Protein AF-A0A4U4E234-F1 (afdb_monomer_lite)

pLDDT: mean 89.22, std 7.6, range [55.88, 98.06]

Structure (mmCIF, N/CA/C/O backbone):
data_AF-A0A4U4E234-F1
#
_entry.id   AF-A0A4U4E234-F1
#
loop_
_atom_site.group_PDB
_atom_site.id
_atom_site.type_symbol
_atom_site.label_atom_id
_atom_site.label_alt_id
_atom_site.label_comp_id
_atom_site.label_asym_id
_atom_site.label_entity_id
_atom_site.label_seq_id
_atom_site.pdbx_PDB_ins_code
_atom_site.Cartn_x
_atom_site.Cartn_y
_atom_site.Cartn_z
_atom_site.occupancy
_atom_site.B_iso_or_equiv
_atom_site.auth_seq_id
_atom_site.auth_comp_id
_atom_site.auth_asym_id
_atom_site.auth_atom_id
_atom_site.pdbx_PDB_model_num
ATOM 1 N N . ASP A 1 1 ? -4.408 16.902 -7.331 1.00 58.75 1 ASP A N 1
ATOM 2 C CA . ASP A 1 1 ? -4.926 16.028 -8.402 1.00 58.75 1 ASP A CA 1
ATOM 3 C C . ASP A 1 1 ? -3.995 15.898 -9.622 1.00 58.75 1 ASP A C 1
ATOM 5 O O . ASP A 1 1 ? -4.153 14.989 -10.420 1.00 58.75 1 ASP A O 1
ATOM 9 N N . GLY A 1 2 ? -2.958 16.737 -9.768 1.00 59.66 2 GLY A N 1
ATOM 10 C CA . GLY A 1 2 ? -2.065 16.669 -10.938 1.00 59.66 2 GLY A CA 1
ATOM 11 C C . GLY A 1 2 ? -1.245 15.378 -11.084 1.00 59.66 2 GLY A C 1
ATOM 12 O O . GLY A 1 2 ? -0.944 14.988 -12.201 1.00 59.66 2 GLY A O 1
ATOM 13 N N . SER A 1 3 ? -0.925 14.663 -9.998 1.00 75.19 3 SER A N 1
ATOM 14 C CA . SER A 1 3 ? -0.080 13.457 -10.072 1.00 75.19 3 SER A CA 1
ATOM 15 C C . SER A 1 3 ? -0.725 12.302 -10.839 1.00 75.19 3 SER A C 1
ATOM 17 O O . SER A 1 3 ? -0.026 11.569 -11.539 1.00 75.19 3 SER A O 1
ATOM 19 N N . LYS A 1 4 ? -2.050 12.141 -10.737 1.00 80.38 4 LYS A N 1
ATOM 20 C CA . LYS A 1 4 ? -2.774 11.091 -11.459 1.00 80.38 4 LYS A CA 1
ATOM 21 C C . LYS A 1 4 ? -2.861 11.420 -12.947 1.00 80.38 4 LYS A C 1
ATOM 23 O O . LYS A 1 4 ? -2.497 10.580 -13.760 1.00 80.38 4 LYS A O 1
ATOM 28 N N . ALA A 1 5 ? -3.227 12.659 -13.281 1.00 85.31 5 ALA A N 1
ATOM 29 C CA . ALA A 1 5 ? -3.250 13.141 -14.660 1.00 85.31 5 ALA A CA 1
ATOM 30 C C . ALA A 1 5 ? -1.871 13.022 -15.333 1.00 85.31 5 ALA A C 1
ATOM 32 O O . ALA A 1 5 ? -1.777 12.524 -16.449 1.00 85.31 5 ALA A O 1
ATOM 33 N N . THR A 1 6 ? -0.789 13.385 -14.633 1.00 85.94 6 THR A N 1
ATOM 34 C CA . THR A 1 6 ? 0.578 13.205 -15.140 1.00 85.94 6 THR A CA 1
ATOM 35 C C . THR A 1 6 ? 0.925 11.729 -15.325 1.00 85.94 6 THR A C 1
ATOM 37 O O . THR A 1 6 ? 1.495 11.364 -16.347 1.00 85.94 6 THR A O 1
ATOM 40 N N . SER A 1 7 ? 0.581 10.858 -14.369 1.00 84.25 7 SER A N 1
ATOM 41 C CA . SER A 1 7 ? 0.863 9.424 -14.497 1.00 84.25 7 SER A CA 1
ATOM 42 C C . SER A 1 7 ? 0.124 8.798 -15.676 1.00 84.25 7 SER A C 1
ATOM 44 O O . SER A 1 7 ? 0.721 8.006 -16.402 1.00 84.25 7 SER A O 1
ATOM 46 N N . ASP A 1 8 ? -1.146 9.142 -15.867 1.00 86.12 8 ASP A N 1
ATOM 47 C CA . ASP A 1 8 ? -1.958 8.593 -16.949 1.00 86.12 8 ASP A CA 1
ATOM 48 C C . ASP A 1 8 ? -1.495 9.141 -18.311 1.00 86.12 8 ASP A C 1
ATOM 50 O O . ASP A 1 8 ? -1.328 8.358 -19.243 1.00 86.12 8 ASP A O 1
ATOM 54 N N . PHE A 1 9 ? -1.119 10.425 -18.388 1.00 87.94 9 PHE A N 1
ATOM 55 C CA . PHE A 1 9 ? -0.489 11.019 -19.574 1.00 87.94 9 PHE A CA 1
ATOM 56 C C . PHE A 1 9 ? 0.815 10.311 -19.972 1.00 87.94 9 PHE A C 1
ATOM 58 O O . PHE A 1 9 ? 1.013 9.987 -21.140 1.00 87.94 9 PHE A O 1
ATOM 65 N N . LEU A 1 10 ? 1.708 10.034 -19.012 1.00 88.56 10 LEU A N 1
ATOM 66 C CA . LEU A 1 10 ? 2.963 9.325 -19.290 1.00 88.56 10 LEU A CA 1
ATOM 67 C C . LEU A 1 10 ? 2.711 7.884 -19.758 1.00 88.56 10 LEU A C 1
ATOM 69 O O . LEU A 1 10 ? 3.388 7.420 -20.671 1.00 88.56 10 LEU A O 1
ATOM 73 N N . LYS A 1 11 ? 1.738 7.180 -19.163 1.00 86.19 11 LYS A N 1
ATOM 74 C CA . LYS A 1 11 ? 1.383 5.810 -19.577 1.00 86.19 11 LYS A CA 1
ATOM 75 C C . LYS A 1 11 ? 0.855 5.766 -21.002 1.00 86.19 11 LYS A C 1
ATOM 77 O O . LYS A 1 11 ? 1.237 4.873 -21.744 1.00 86.19 11 LYS 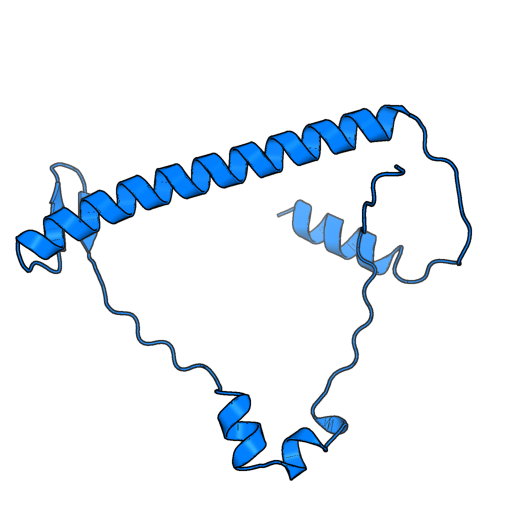A O 1
ATOM 82 N N . GLU A 1 12 ? -0.022 6.698 -21.361 1.00 85.94 12 GLU A N 1
ATOM 83 C CA . GLU A 1 12 ? -0.579 6.778 -22.710 1.00 85.94 12 GLU A CA 1
ATOM 84 C C . GLU A 1 12 ? 0.521 7.115 -23.721 1.00 85.94 12 GLU A C 1
ATOM 86 O O . GLU A 1 12 ? 0.685 6.418 -24.723 1.00 85.94 12 GLU A O 1
ATOM 91 N N . ARG A 1 13 ? 1.336 8.132 -23.410 1.00 88.88 13 ARG A N 1
ATOM 92 C CA . ARG A 1 13 ? 2.397 8.629 -24.292 1.00 88.88 13 ARG A CA 1
ATOM 93 C C . ARG A 1 13 ? 3.513 7.617 -24.546 1.00 88.88 13 ARG A C 1
ATOM 95 O O . ARG A 1 13 ? 4.074 7.622 -25.636 1.00 88.88 13 ARG A O 1
ATOM 102 N N . TYR A 1 14 ? 3.840 6.796 -23.553 1.00 87.19 14 TYR A N 1
ATOM 103 C CA . TYR A 1 14 ? 4.919 5.807 -23.603 1.00 87.19 14 TYR A CA 1
ATOM 104 C C . TYR A 1 14 ? 4.370 4.385 -23.439 1.00 87.19 14 TYR A C 1
ATOM 106 O O . TYR A 1 14 ? 4.945 3.576 -22.710 1.00 87.19 14 TYR A O 1
ATOM 114 N N . SER A 1 15 ? 3.216 4.103 -24.052 1.00 83.69 15 SER A N 1
ATOM 115 C CA . SER A 1 15 ? 2.541 2.796 -24.017 1.00 83.69 15 SER A CA 1
ATOM 116 C C . SER A 1 15 ? 3.238 1.753 -24.894 1.00 83.69 15 SER A C 1
ATOM 118 O O . SER A 1 15 ? 3.310 0.583 -24.519 1.00 83.69 15 SER A O 1
ATOM 120 N N . GLU A 1 16 ? 3.828 2.192 -26.001 1.00 84.75 16 GLU A N 1
ATOM 121 C CA . GLU A 1 16 ? 4.600 1.377 -26.936 1.00 84.75 16 GLU A CA 1
ATOM 122 C C . GLU A 1 16 ? 6.074 1.797 -26.862 1.00 84.75 16 GLU A C 1
ATOM 124 O O . GLU A 1 16 ? 6.402 2.975 -27.009 1.00 84.75 16 GLU A O 1
ATOM 129 N N . LEU A 1 17 ? 6.959 0.844 -26.562 1.00 86.25 17 LEU A N 1
ATOM 130 C CA . LEU A 1 17 ? 8.400 1.059 -26.442 1.00 86.25 17 LEU A CA 1
ATOM 131 C C . LEU A 1 17 ? 9.132 -0.009 -27.253 1.00 86.25 17 LEU A C 1
ATOM 133 O O . LEU A 1 17 ? 8.775 -1.187 -27.192 1.00 86.25 17 LEU A O 1
ATOM 137 N N . ASP A 1 18 ? 10.179 0.401 -27.960 1.00 85.81 18 ASP A N 1
ATOM 138 C CA . ASP A 1 18 ? 11.076 -0.522 -28.649 1.00 85.81 18 ASP A CA 1
ATOM 139 C C . ASP A 1 18 ? 12.027 -1.204 -27.655 1.00 85.81 18 ASP A C 1
ATOM 141 O O . ASP A 1 18 ? 12.304 -0.687 -26.571 1.00 85.81 18 ASP A O 1
ATOM 145 N N . SER A 1 19 ? 12.604 -2.344 -28.039 1.00 84.44 19 SER A N 1
ATOM 146 C CA . SER A 1 19 ? 13.590 -3.080 -27.233 1.00 84.44 19 SER A CA 1
ATOM 147 C C . SER A 1 19 ? 14.994 -2.450 -27.260 1.00 84.44 19 SER A C 1
ATOM 149 O O . SER A 1 19 ? 15.995 -3.163 -27.241 1.00 84.44 19 SER A O 1
ATOM 151 N N . THR A 1 20 ? 1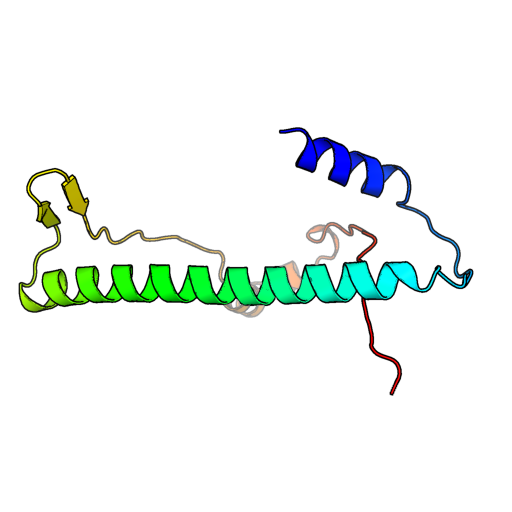5.074 -1.126 -27.380 1.00 92.00 20 THR A N 1
ATOM 152 C CA . THR A 1 20 ? 16.334 -0.383 -27.477 1.00 92.00 20 THR A CA 1
ATOM 153 C C . THR A 1 20 ? 16.869 -0.076 -26.084 1.00 92.00 20 THR A C 1
ATOM 155 O O . THR A 1 20 ? 16.142 0.413 -25.221 1.00 92.00 20 THR A O 1
ATOM 158 N N . GLU A 1 21 ? 18.162 -0.311 -25.881 1.00 90.69 21 GLU A N 1
ATOM 159 C CA . GLU A 1 21 ? 18.854 0.012 -24.637 1.00 90.69 21 GLU A CA 1
ATOM 160 C C . GLU A 1 21 ? 19.560 1.366 -24.751 1.00 90.69 21 GLU A C 1
ATOM 162 O O . GLU A 1 21 ? 20.203 1.673 -25.757 1.00 90.69 21 GLU A O 1
ATOM 167 N N . ILE A 1 22 ? 19.449 2.179 -23.701 1.00 93.88 22 ILE A N 1
ATOM 168 C CA . ILE A 1 22 ? 20.184 3.437 -23.560 1.00 93.88 22 ILE A CA 1
ATOM 169 C C . ILE A 1 22 ? 20.930 3.441 -22.230 1.00 93.88 22 ILE A C 1
ATOM 171 O O . ILE A 1 22 ? 20.458 2.879 -21.242 1.00 93.88 22 ILE A O 1
ATOM 175 N N . MET A 1 23 ? 22.073 4.121 -22.185 1.00 92.44 23 MET A N 1
ATOM 176 C CA . MET A 1 23 ? 22.733 4.427 -20.919 1.00 92.44 23 MET A CA 1
ATOM 177 C C . MET A 1 23 ? 22.117 5.697 -20.333 1.00 92.44 23 MET A C 1
ATOM 179 O O . MET A 1 23 ? 22.153 6.756 -20.961 1.00 92.44 23 MET A O 1
ATOM 183 N N . LEU A 1 24 ? 21.536 5.589 -19.139 1.00 93.69 24 LEU A N 1
ATOM 184 C CA . LEU A 1 24 ? 21.097 6.752 -18.369 1.00 93.69 24 LEU A CA 1
ATOM 185 C C . LEU A 1 24 ? 22.300 7.439 -17.707 1.00 93.69 24 LEU A C 1
ATOM 187 O O . LEU A 1 24 ? 23.348 6.830 -17.503 1.00 93.69 24 LEU A O 1
ATOM 191 N N . HIS A 1 25 ? 22.149 8.725 -17.385 1.00 95.88 25 HIS A N 1
ATOM 192 C CA . HIS A 1 25 ? 23.174 9.475 -16.657 1.00 95.88 25 HIS A CA 1
ATOM 193 C C . HIS A 1 25 ? 23.296 8.971 -15.209 1.00 95.88 25 HIS A C 1
ATOM 195 O O . HIS A 1 25 ? 22.286 8.617 -14.603 1.00 95.88 25 HIS A O 1
ATOM 201 N N . ALA A 1 26 ? 24.503 9.009 -14.638 1.00 92.00 26 ALA A N 1
ATOM 202 C CA . ALA A 1 26 ? 24.775 8.522 -13.280 1.00 92.00 26 ALA A CA 1
ATOM 203 C C . ALA A 1 26 ? 23.945 9.234 -12.189 1.00 92.00 26 ALA A C 1
ATOM 205 O O . ALA A 1 26 ? 23.661 8.655 -11.149 1.00 92.00 26 ALA A O 1
ATOM 206 N N . ASP A 1 27 ? 23.473 10.462 -12.434 1.00 95.00 27 ASP A N 1
ATOM 207 C CA . ASP A 1 27 ? 22.591 11.175 -11.490 1.00 95.00 27 ASP A CA 1
ATOM 208 C C . ASP A 1 27 ? 21.266 10.439 -11.224 1.00 95.00 27 ASP A C 1
ATOM 210 O O . ASP A 1 27 ? 20.611 10.686 -10.211 1.00 95.00 27 ASP A O 1
ATOM 214 N N . TYR A 1 28 ? 20.848 9.532 -12.116 1.00 94.69 28 TYR A N 1
ATOM 215 C CA . TYR A 1 28 ? 19.670 8.705 -11.871 1.00 94.69 28 TYR A CA 1
ATOM 216 C C . TYR A 1 28 ? 19.887 7.706 -10.732 1.00 94.69 28 TYR A C 1
ATOM 218 O O . TYR A 1 28 ? 18.907 7.392 -10.060 1.00 94.69 28 TYR A O 1
ATOM 226 N N . ASP A 1 29 ? 21.122 7.288 -10.443 1.00 94.38 29 ASP A N 1
ATOM 227 C CA . ASP A 1 29 ? 21.418 6.455 -9.270 1.00 94.38 29 ASP A CA 1
ATOM 228 C C . ASP A 1 29 ? 21.105 7.224 -7.979 1.00 94.38 29 ASP A C 1
ATOM 230 O O . ASP A 1 29 ? 20.421 6.710 -7.099 1.00 94.38 29 ASP A O 1
ATOM 234 N N . VAL A 1 30 ? 21.439 8.519 -7.923 1.00 94.56 30 VAL A N 1
ATOM 235 C CA . VAL A 1 30 ? 21.084 9.392 -6.788 1.00 94.56 30 VAL A CA 1
ATOM 236 C C . VAL A 1 30 ? 19.562 9.492 -6.610 1.00 94.56 30 VAL A C 1
ATOM 238 O O . VAL A 1 30 ? 19.060 9.505 -5.485 1.00 94.56 30 VAL A O 1
ATOM 241 N N . LEU A 1 31 ? 18.796 9.550 -7.706 1.00 95.25 31 LEU A N 1
ATOM 242 C CA . LEU A 1 31 ? 17.328 9.552 -7.644 1.00 95.25 31 LEU A CA 1
ATOM 243 C C . LEU A 1 31 ? 16.762 8.202 -7.180 1.00 95.25 31 LEU A C 1
ATOM 245 O O . LEU A 1 31 ? 15.719 8.171 -6.517 1.00 95.25 31 LEU A O 1
ATOM 249 N N . LEU A 1 32 ? 17.415 7.093 -7.535 1.00 94.75 32 LEU A N 1
ATOM 250 C CA . LEU A 1 32 ? 17.045 5.758 -7.073 1.00 94.75 32 LEU A CA 1
ATOM 251 C C . LEU A 1 32 ? 17.304 5.613 -5.570 1.00 94.75 32 LEU A C 1
ATOM 253 O O . LEU A 1 32 ? 16.378 5.230 -4.856 1.00 94.75 32 LEU A O 1
ATOM 257 N N . ASP A 1 33 ? 18.465 6.047 -5.081 1.00 94.56 33 ASP A N 1
ATOM 258 C CA . ASP A 1 33 ? 18.797 6.058 -3.651 1.00 94.56 33 ASP A CA 1
ATOM 259 C C . ASP A 1 33 ? 17.777 6.877 -2.844 1.00 94.56 33 ASP A C 1
ATOM 261 O O . ASP A 1 33 ? 17.210 6.408 -1.852 1.00 94.56 33 ASP A O 1
ATOM 265 N N . GLN A 1 34 ? 17.455 8.089 -3.314 1.00 95.81 34 GLN A N 1
ATOM 266 C CA . GLN A 1 34 ? 16.429 8.937 -2.696 1.00 95.81 34 GLN A CA 1
ATOM 267 C C . GLN A 1 34 ? 15.060 8.248 -2.661 1.00 95.81 34 GLN A C 1
ATOM 269 O O . GLN A 1 34 ? 14.335 8.311 -1.665 1.00 95.81 34 GLN A O 1
ATOM 274 N N . LYS A 1 35 ? 14.673 7.580 -3.753 1.00 95.19 35 LYS A N 1
ATOM 275 C CA . LYS A 1 35 ? 13.413 6.836 -3.822 1.00 95.19 35 LYS A CA 1
ATOM 276 C C . LYS A 1 35 ? 13.388 5.688 -2.811 1.00 95.19 35 LYS A C 1
ATOM 278 O O . LYS A 1 35 ? 12.344 5.460 -2.194 1.00 95.19 35 LYS A O 1
ATOM 283 N N . GLU A 1 36 ? 14.486 4.962 -2.643 1.00 95.00 36 GLU A N 1
ATOM 284 C CA . GLU A 1 36 ? 14.582 3.864 -1.681 1.00 95.00 36 GLU A CA 1
ATOM 285 C C . GLU A 1 36 ? 14.504 4.348 -0.235 1.00 95.00 36 GLU A C 1
ATOM 287 O O . GLU A 1 36 ? 13.745 3.785 0.562 1.00 95.00 36 GLU A O 1
ATOM 292 N N . GLU A 1 37 ? 15.189 5.445 0.086 1.00 97.06 37 GLU A N 1
ATOM 293 C CA . GLU A 1 37 ? 15.094 6.088 1.396 1.00 97.06 37 GLU A CA 1
ATOM 294 C C . GLU A 1 37 ? 13.646 6.499 1.705 1.00 97.06 37 GLU A C 1
ATOM 296 O O . GLU A 1 37 ? 13.112 6.192 2.775 1.00 97.06 37 GLU A O 1
ATOM 301 N N . LEU A 1 38 ? 12.950 7.108 0.740 1.00 97.50 38 LEU A N 1
ATOM 302 C CA . LEU A 1 38 ? 11.539 7.470 0.890 1.00 97.50 38 LEU A CA 1
ATOM 303 C C . LEU A 1 38 ? 10.639 6.248 1.122 1.00 97.50 38 LEU A C 1
ATOM 305 O O . LEU A 1 38 ? 9.712 6.312 1.935 1.00 97.50 38 LEU A O 1
ATOM 309 N N . LEU A 1 39 ? 10.890 5.126 0.441 1.00 95.38 39 LEU A N 1
ATOM 310 C CA . LEU A 1 39 ? 10.137 3.885 0.649 1.00 95.38 39 LEU A CA 1
ATOM 311 C C . LEU 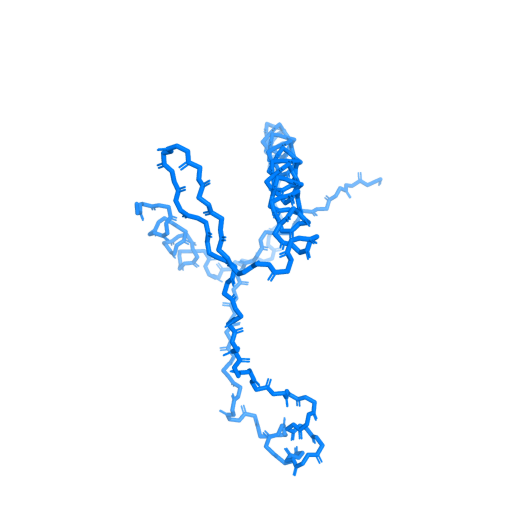A 1 39 ? 10.378 3.297 2.042 1.00 95.38 39 LEU A C 1
ATOM 313 O O . LEU A 1 39 ? 9.427 2.837 2.685 1.00 95.38 39 LEU A O 1
ATOM 317 N N . LYS A 1 40 ? 11.622 3.341 2.525 1.00 97.00 40 LYS A N 1
ATOM 318 C CA . LYS A 1 40 ? 11.974 2.921 3.882 1.00 97.00 40 LYS A CA 1
ATOM 319 C C . LYS A 1 40 ? 11.264 3.791 4.920 1.00 97.00 40 LYS A C 1
ATOM 321 O O . LYS A 1 40 ? 10.538 3.256 5.757 1.00 97.00 40 LYS A O 1
ATOM 326 N N . ASN A 1 41 ? 11.365 5.111 4.791 1.00 97.50 41 ASN A N 1
ATOM 327 C CA . ASN A 1 41 ? 10.722 6.069 5.691 1.00 97.50 41 ASN A CA 1
ATOM 328 C C . ASN A 1 41 ? 9.196 5.903 5.692 1.00 97.50 41 ASN A C 1
ATOM 330 O O . ASN A 1 41 ? 8.564 5.890 6.748 1.00 97.50 41 ASN A O 1
ATOM 334 N N . LYS A 1 42 ? 8.581 5.689 4.520 1.00 97.38 42 LYS A N 1
ATOM 335 C CA . LYS A 1 42 ? 7.147 5.386 4.415 1.00 97.38 42 LYS A CA 1
ATOM 336 C C . LYS A 1 42 ? 6.775 4.136 5.217 1.00 97.38 42 LYS A C 1
ATOM 338 O O . LYS A 1 42 ? 5.787 4.154 5.947 1.00 97.38 42 LYS A O 1
ATOM 343 N N . LYS A 1 43 ? 7.555 3.059 5.094 1.00 96.81 43 LYS A N 1
ATOM 344 C CA . LYS A 1 43 ? 7.317 1.807 5.827 1.00 96.81 43 LYS A CA 1
ATOM 345 C C . LYS A 1 43 ? 7.449 2.004 7.339 1.00 96.81 43 LYS A C 1
ATOM 347 O O . LYS A 1 43 ? 6.659 1.444 8.096 1.00 96.81 43 LYS A O 1
ATOM 352 N N . GLU A 1 44 ? 8.422 2.795 7.777 1.00 97.44 44 GLU A N 1
ATOM 353 C CA . GLU A 1 44 ? 8.606 3.141 9.189 1.00 97.44 44 GLU A CA 1
ATOM 354 C C . GLU A 1 44 ? 7.408 3.927 9.735 1.00 97.44 44 GLU A C 1
ATOM 356 O O . GLU A 1 44 ? 6.829 3.522 10.741 1.00 97.44 44 GLU A O 1
ATOM 361 N N . LEU A 1 45 ? 6.951 4.960 9.019 1.00 98.06 45 LEU A N 1
ATOM 362 C CA . LEU A 1 45 ? 5.759 5.731 9.385 1.00 98.06 45 LEU A CA 1
ATOM 363 C C 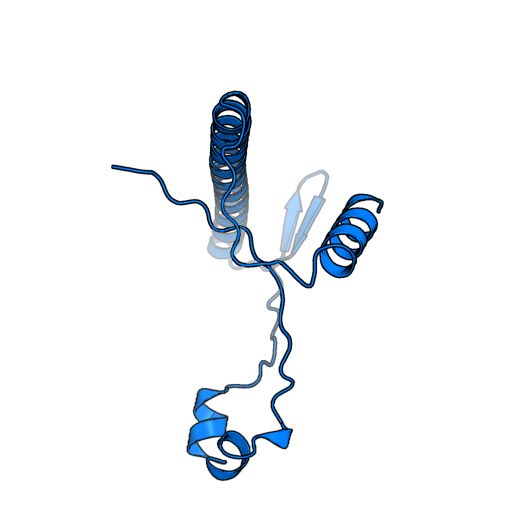. LEU A 1 45 ? 4.497 4.859 9.448 1.00 98.06 45 LEU A C 1
ATOM 365 O O . LEU A 1 45 ? 3.732 4.948 10.408 1.00 98.06 45 LEU A O 1
ATOM 369 N N . GLU A 1 46 ? 4.285 3.980 8.463 1.00 97.75 46 GLU A N 1
ATOM 370 C CA . GLU A 1 46 ? 3.167 3.029 8.475 1.00 97.75 46 GLU A CA 1
ATOM 371 C C . GLU A 1 46 ? 3.220 2.095 9.692 1.00 97.75 46 GLU A C 1
ATOM 373 O O . GLU A 1 46 ? 2.187 1.804 10.298 1.00 97.75 46 GLU A O 1
ATOM 378 N N . ASN A 1 47 ? 4.412 1.636 10.078 1.00 97.56 47 ASN A N 1
ATOM 379 C CA . ASN A 1 47 ? 4.585 0.803 11.264 1.00 97.56 47 ASN A CA 1
ATOM 380 C C . ASN A 1 47 ? 4.298 1.579 12.554 1.00 97.56 47 ASN A C 1
ATOM 382 O O . ASN A 1 47 ? 3.610 1.047 13.424 1.00 97.56 47 ASN A O 1
ATOM 386 N N . SER A 1 48 ? 4.761 2.826 12.671 1.00 97.44 48 SER A N 1
ATOM 387 C CA . SER A 1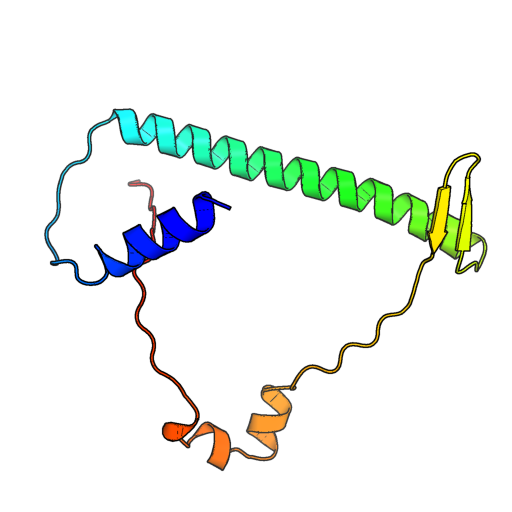 48 ? 4.461 3.680 13.826 1.00 97.44 48 SER A CA 1
ATOM 388 C C . SER A 1 48 ? 2.961 3.949 13.968 1.00 97.44 48 SER A C 1
ATOM 390 O O . SER A 1 48 ? 2.428 3.851 15.072 1.00 97.44 48 SER A O 1
ATOM 392 N N . ILE A 1 49 ? 2.253 4.204 12.862 1.00 97.62 49 ILE A N 1
ATOM 393 C CA . ILE A 1 49 ? 0.788 4.351 12.868 1.00 97.62 49 ILE A CA 1
ATOM 394 C C . ILE A 1 49 ? 0.129 3.063 13.375 1.00 97.62 49 ILE A C 1
ATOM 396 O O . ILE A 1 49 ? -0.671 3.109 14.308 1.00 97.62 49 ILE A O 1
ATOM 400 N N . ARG A 1 50 ? 0.521 1.898 12.838 1.00 97.50 50 ARG A N 1
ATOM 401 C CA . ARG A 1 50 ? -0.022 0.600 13.281 1.00 97.50 50 ARG A CA 1
ATOM 402 C C . ARG A 1 50 ? 0.245 0.321 14.757 1.00 97.50 50 ARG A C 1
ATOM 404 O O . ARG A 1 50 ? -0.594 -0.281 15.417 1.00 97.50 50 ARG A O 1
ATOM 411 N N . GLN A 1 51 ? 1.401 0.720 15.283 1.00 98.00 51 GLN A N 1
ATOM 412 C CA . GLN A 1 51 ? 1.706 0.568 16.706 1.00 98.00 51 GLN A CA 1
ATOM 413 C C . GLN A 1 51 ? 0.738 1.379 17.574 1.00 98.00 51 GLN A C 1
ATOM 415 O O . GLN A 1 51 ? 0.220 0.840 18.551 1.00 98.00 51 GLN A O 1
ATOM 420 N N . ILE A 1 52 ? 0.445 2.626 17.194 1.00 97.38 52 ILE A N 1
ATOM 421 C CA . ILE A 1 52 ? -0.538 3.472 17.887 1.00 97.38 52 ILE A CA 1
ATOM 422 C C . ILE A 1 52 ? -1.936 2.846 17.808 1.00 97.38 52 ILE A C 1
ATOM 424 O O . ILE A 1 52 ? -2.604 2.705 18.834 1.00 97.38 52 ILE A O 1
ATOM 428 N N . ASP A 1 53 ? -2.362 2.410 16.620 1.00 96.19 53 ASP A N 1
ATOM 429 C CA . ASP A 1 53 ? -3.663 1.758 16.432 1.00 96.19 53 ASP A CA 1
ATOM 430 C C . ASP A 1 53 ? -3.793 0.504 17.307 1.00 96.19 53 ASP A C 1
ATOM 432 O O . ASP A 1 53 ? -4.802 0.313 17.987 1.00 96.19 53 ASP A O 1
ATOM 436 N N . ASN A 1 54 ? -2.749 -0.328 17.356 1.00 96.94 54 ASN A N 1
ATOM 437 C CA . ASN A 1 54 ? -2.729 -1.536 18.176 1.00 96.94 54 ASN A CA 1
ATOM 438 C C . ASN A 1 54 ? -2.820 -1.226 19.674 1.00 96.94 54 ASN A C 1
ATOM 440 O O . ASN A 1 54 ? -3.534 -1.931 20.382 1.00 96.94 54 ASN A O 1
ATOM 444 N N . GLN A 1 55 ? -2.152 -0.175 20.160 1.00 96.94 55 GLN A N 1
ATOM 445 C CA . GLN A 1 55 ? -2.267 0.254 21.559 1.00 96.94 55 GLN A CA 1
ATOM 446 C C . GLN A 1 55 ? -3.702 0.673 21.903 1.00 96.94 55 GLN A C 1
ATOM 448 O O . GLN A 1 55 ? -4.240 0.263 22.931 1.00 96.94 55 GLN A O 1
ATOM 453 N N . ILE A 1 56 ? -4.350 1.440 21.021 1.00 95.94 56 ILE A N 1
ATOM 454 C CA . ILE A 1 56 ? -5.748 1.860 21.190 1.00 95.94 56 ILE A CA 1
ATOM 455 C C . ILE A 1 56 ? -6.682 0.641 21.193 1.00 95.94 56 ILE A C 1
ATOM 457 O O . ILE A 1 56 ? -7.544 0.522 22.064 1.00 95.94 56 ILE A O 1
ATOM 461 N N . ILE A 1 57 ? -6.508 -0.278 20.239 1.00 95.50 57 ILE A N 1
ATOM 462 C CA . ILE A 1 57 ? -7.310 -1.506 20.140 1.00 95.50 57 ILE A CA 1
ATOM 463 C C . ILE A 1 57 ? -7.107 -2.390 21.373 1.00 95.50 57 ILE A C 1
ATOM 465 O O . ILE A 1 57 ? -8.082 -2.927 21.893 1.00 95.50 57 ILE A O 1
ATOM 469 N N . GLN A 1 58 ? -5.872 -2.525 21.860 1.00 96.19 58 GLN A N 1
ATOM 470 C CA . GLN A 1 58 ? -5.557 -3.300 23.057 1.00 96.19 58 GLN A CA 1
ATOM 471 C C . GLN A 1 58 ? -6.279 -2.737 24.285 1.00 96.19 58 GLN A C 1
ATOM 473 O O . GLN A 1 58 ? -6.922 -3.496 25.008 1.00 96.19 58 GLN A O 1
ATOM 478 N N . GLU A 1 59 ? -6.232 -1.421 24.495 1.00 95.69 59 GLU A N 1
ATOM 479 C CA . GLU A 1 59 ? -6.906 -0.760 25.618 1.00 95.69 59 GLU A CA 1
ATOM 480 C C . GLU A 1 59 ? -8.433 -0.945 25.563 1.00 95.69 59 GLU A C 1
ATOM 482 O O . GLU A 1 59 ? -9.070 -1.271 26.569 1.00 95.69 59 GLU A O 1
ATOM 487 N N . LEU A 1 60 ? -9.030 -0.790 24.375 1.00 94.88 60 LEU A N 1
ATOM 488 C CA . LEU A 1 60 ? -10.454 -1.058 24.150 1.00 94.88 60 LEU A CA 1
ATOM 489 C C . LEU A 1 60 ? -10.805 -2.533 24.396 1.00 94.88 60 LEU A C 1
ATOM 491 O O . LEU A 1 60 ? -11.821 -2.830 25.026 1.00 94.88 60 LEU A O 1
ATOM 495 N N . GLY A 1 61 ? -9.948 -3.451 23.943 1.00 92.12 61 GLY A N 1
ATOM 496 C CA . GLY A 1 61 ? -10.111 -4.894 24.098 1.00 92.12 61 GLY A CA 1
ATOM 497 C C . GLY A 1 61 ? -10.052 -5.351 25.556 1.00 92.12 61 GLY A C 1
ATOM 498 O O . GLY A 1 61 ? -10.924 -6.102 25.984 1.00 92.12 61 GLY A O 1
ATOM 499 N N . ILE A 1 62 ? -9.095 -4.844 26.344 1.00 94.75 62 ILE A N 1
ATOM 500 C CA . ILE A 1 62 ? -8.984 -5.125 27.790 1.00 94.75 62 ILE A CA 1
ATOM 501 C C . ILE A 1 62 ? -10.273 -4.724 28.520 1.00 94.75 62 ILE A C 1
ATOM 503 O O . ILE A 1 62 ? -10.721 -5.422 29.428 1.00 94.75 62 ILE A O 1
ATOM 507 N N . LYS A 1 63 ? -10.896 -3.617 28.104 1.00 93.56 63 LYS A N 1
ATOM 508 C CA . LYS A 1 63 ? -12.140 -3.097 28.691 1.00 93.56 63 LYS A CA 1
ATOM 509 C C . LYS A 1 63 ? -13.408 -3.659 28.047 1.00 93.56 63 LYS A C 1
ATOM 511 O O . LYS A 1 63 ? -14.502 -3.243 28.422 1.00 93.56 63 LYS A O 1
ATOM 516 N N . ASN A 1 64 ? -13.270 -4.578 27.089 1.00 92.38 64 ASN A N 1
ATOM 517 C CA . ASN A 1 64 ? -14.359 -5.146 26.297 1.00 92.38 64 ASN A CA 1
ATOM 518 C C . ASN A 1 64 ? -15.315 -4.075 25.727 1.00 92.38 64 ASN A C 1
ATOM 520 O O . ASN A 1 64 ? -16.537 -4.220 25.762 1.00 92.38 64 ASN A O 1
ATOM 524 N N . ALA A 1 65 ? -14.751 -2.965 25.241 1.00 93.38 65 ALA A N 1
ATOM 525 C CA . ALA A 1 65 ? -15.490 -1.804 24.761 1.00 93.38 65 ALA A CA 1
ATOM 526 C C . ALA A 1 65 ? -15.299 -1.611 23.250 1.00 93.38 65 ALA A C 1
ATOM 528 O O . ALA A 1 65 ? -14.193 -1.711 22.728 1.00 93.38 65 ALA A O 1
ATOM 529 N N . SER A 1 66 ? -16.371 -1.262 22.536 1.00 90.44 66 SER A N 1
ATOM 530 C CA . SER A 1 66 ? -16.300 -0.909 21.109 1.00 90.44 66 SER A CA 1
ATOM 531 C C . SER A 1 66 ? -15.966 0.564 20.865 1.00 90.44 66 SER A C 1
ATOM 533 O O . SER A 1 66 ? -15.670 0.949 19.735 1.00 90.44 66 SER A O 1
ATOM 535 N N . THR A 1 67 ? -16.056 1.403 21.899 1.00 93.25 67 THR A N 1
ATOM 536 C CA . THR A 1 67 ? -15.932 2.859 21.788 1.00 93.25 67 THR A CA 1
ATOM 537 C C . THR A 1 67 ? -15.115 3.413 22.951 1.00 93.25 67 THR A C 1
ATOM 539 O O . THR A 1 67 ? -15.381 3.082 24.104 1.00 93.25 67 THR A O 1
ATOM 542 N N . GLY A 1 68 ? -14.154 4.286 22.653 1.00 93.06 68 GLY A N 1
ATOM 543 C CA . GLY A 1 68 ? -13.367 5.042 23.627 1.00 93.06 68 GLY A CA 1
ATOM 544 C C . GLY A 1 68 ? -13.565 6.544 23.446 1.00 93.06 68 GLY A C 1
ATOM 545 O O . GLY A 1 68 ? -13.696 7.027 22.322 1.00 93.06 68 GLY A O 1
ATOM 546 N N . ILE A 1 69 ? -13.580 7.296 24.544 1.00 94.69 69 ILE A N 1
ATOM 547 C CA . ILE A 1 69 ? -13.695 8.757 24.527 1.00 94.69 69 ILE A CA 1
ATOM 548 C C . ILE A 1 69 ? -12.440 9.337 25.174 1.00 94.69 69 ILE A C 1
ATOM 550 O O . ILE A 1 69 ? -12.066 8.968 26.283 1.00 94.69 69 ILE A O 1
ATOM 554 N N . THR A 1 70 ? -11.793 10.247 24.460 1.00 93.88 70 THR A N 1
ATOM 555 C CA . THR A 1 70 ? -10.713 11.103 24.964 1.00 93.88 70 THR A CA 1
ATOM 556 C C . THR A 1 70 ? -11.254 12.531 25.099 1.00 93.88 70 THR A C 1
ATOM 558 O O . THR A 1 70 ? -12.305 12.816 24.520 1.00 93.88 70 THR A O 1
ATOM 561 N N . PRO A 1 71 ? -10.553 13.462 25.775 1.00 96.25 71 PRO A N 1
ATOM 562 C CA . PRO A 1 71 ? -11.041 14.836 25.942 1.00 96.25 71 PRO A CA 1
ATOM 563 C C . PRO A 1 71 ? -11.462 15.525 24.635 1.00 96.25 71 PRO A C 1
ATOM 565 O O . PRO A 1 71 ? -12.394 16.320 24.638 1.00 96.25 71 PRO A O 1
ATOM 568 N N . ASN A 1 72 ? -10.814 15.180 23.513 1.00 96.25 72 ASN A N 1
ATOM 569 C CA . ASN A 1 72 ? -11.016 15.850 22.226 1.00 96.25 72 ASN A CA 1
ATOM 570 C C . ASN A 1 72 ? -11.541 14.935 21.103 1.00 96.25 72 ASN A C 1
ATOM 572 O O . ASN A 1 72 ? -11.743 15.415 19.989 1.00 96.25 72 ASN A O 1
ATOM 576 N N . ARG A 1 73 ? -11.685 13.617 21.320 1.00 95.44 73 ARG A N 1
ATOM 577 C CA . ARG A 1 73 ? -12.014 12.652 20.247 1.00 95.44 73 ARG A CA 1
ATOM 578 C C . ARG A 1 73 ? -12.822 11.465 20.749 1.00 95.44 73 ARG A C 1
ATOM 580 O O . ARG A 1 73 ? -12.580 10.972 21.848 1.00 95.44 73 ARG A O 1
ATOM 587 N N . VAL A 1 74 ? -13.682 10.944 19.877 1.00 94.50 74 VAL A N 1
ATOM 588 C CA . VAL A 1 74 ? -14.370 9.658 20.046 1.00 94.50 74 VAL A CA 1
ATOM 589 C C . VAL A 1 74 ? -13.768 8.650 19.070 1.00 94.50 74 VAL A C 1
ATOM 591 O O . VAL A 1 74 ? -13.644 8.930 17.880 1.00 94.50 74 VAL A O 1
ATOM 594 N N . ILE A 1 75 ? -13.386 7.486 19.581 1.00 94.81 75 ILE A N 1
ATOM 595 C CA . ILE A 1 75 ? -12.746 6.400 18.842 1.00 94.81 75 ILE A CA 1
ATOM 596 C C . ILE A 1 75 ? -13.717 5.224 18.816 1.00 94.81 75 ILE A C 1
ATOM 598 O O . ILE A 1 75 ? -14.141 4.767 19.872 1.00 94.81 75 ILE A O 1
ATOM 602 N N . CYS A 1 76 ? -14.053 4.716 17.630 1.00 91.94 76 CYS A N 1
ATOM 603 C CA . CYS A 1 76 ? -14.986 3.600 17.466 1.00 91.94 76 CYS A CA 1
ATOM 604 C C . CYS A 1 76 ? -14.314 2.444 16.723 1.00 91.94 76 CYS A C 1
ATOM 606 O O . CYS A 1 76 ? -13.988 2.576 15.542 1.00 91.94 76 CYS A O 1
ATOM 608 N N . LEU A 1 77 ? -14.188 1.293 17.381 1.00 91.69 77 LEU A N 1
ATOM 609 C CA . LEU A 1 77 ? -13.758 0.046 16.763 1.00 91.69 77 LEU A CA 1
ATOM 610 C C . LEU A 1 77 ? -14.978 -0.663 16.162 1.00 91.69 77 LEU A C 1
ATOM 612 O O . LEU A 1 77 ? -15.763 -1.301 16.862 1.00 91.69 77 LEU A O 1
ATOM 616 N N . LYS A 1 78 ? -15.167 -0.516 14.847 1.00 88.94 78 LYS A N 1
ATOM 617 C CA . LYS A 1 78 ? -16.291 -1.115 14.115 1.00 88.94 78 LYS A CA 1
ATOM 618 C C . LYS A 1 78 ? -15.843 -2.366 13.371 1.00 88.94 78 LYS A C 1
ATOM 620 O O . LYS A 1 78 ? -14.876 -2.326 12.616 1.00 88.94 78 LYS A O 1
ATOM 625 N N . SER A 1 79 ? -16.600 -3.450 13.513 1.00 83.81 79 SER A N 1
ATOM 626 C CA . SER A 1 79 ? -16.460 -4.608 12.630 1.00 83.81 79 SER A CA 1
ATOM 627 C C . SER A 1 79 ? -17.082 -4.282 11.272 1.00 83.81 79 SER A C 1
ATOM 629 O O . SER A 1 79 ? -18.282 -4.022 11.178 1.00 83.81 79 SER A O 1
ATOM 631 N N . ILE A 1 80 ? -16.264 -4.260 10.221 1.00 85.31 80 ILE A N 1
ATOM 632 C CA . ILE A 1 80 ? -16.718 -4.062 8.843 1.00 85.31 80 ILE A CA 1
ATOM 633 C C . ILE A 1 80 ? -16.647 -5.409 8.132 1.00 85.31 80 ILE A C 1
ATOM 635 O O . ILE A 1 80 ? -15.567 -5.945 7.886 1.00 85.31 80 ILE A O 1
ATOM 639 N N . VAL A 1 81 ? -17.806 -5.953 7.765 1.00 83.00 81 VAL A N 1
ATOM 640 C CA . VAL A 1 81 ? -17.886 -7.191 6.986 1.00 83.00 81 VAL A CA 1
ATOM 641 C C . VAL A 1 81 ? -17.808 -6.843 5.502 1.00 83.00 81 VAL A C 1
ATOM 643 O O . VAL A 1 81 ? -18.760 -6.311 4.936 1.00 83.00 81 VAL A O 1
ATOM 646 N N . SER A 1 82 ? -16.689 -7.161 4.847 1.00 82.44 82 SER A N 1
ATOM 647 C CA . SER A 1 82 ? -16.586 -7.063 3.385 1.00 82.44 82 SER A CA 1
ATOM 648 C C . SER A 1 82 ? -16.829 -8.428 2.743 1.00 82.44 82 SER A C 1
ATOM 650 O O . SER A 1 82 ? -16.113 -9.386 3.046 1.00 82.44 82 SER A O 1
ATOM 652 N N . LYS A 1 83 ? -17.782 -8.516 1.813 1.00 85.75 83 LYS A N 1
ATOM 653 C CA . LYS A 1 83 ? -17.941 -9.689 0.946 1.00 85.75 83 LYS A CA 1
ATOM 654 C C . LYS A 1 83 ? -17.020 -9.531 -0.263 1.00 85.75 83 LYS A C 1
ATOM 656 O O . LYS A 1 83 ? -17.209 -8.620 -1.063 1.00 85.75 83 LYS A O 1
ATOM 661 N N . ARG A 1 84 ? -16.026 -10.409 -0.396 1.00 86.25 84 ARG A N 1
ATOM 662 C CA . ARG A 1 84 ? -15.172 -10.511 -1.589 1.00 86.25 84 ARG A CA 1
ATOM 663 C C . ARG A 1 84 ? -15.473 -11.820 -2.308 1.00 86.25 84 ARG A C 1
ATOM 665 O O . ARG A 1 84 ? -15.845 -12.802 -1.668 1.00 86.25 84 ARG A O 1
ATOM 672 N N . LYS A 1 85 ? -15.331 -11.823 -3.633 1.00 87.06 85 LYS A N 1
ATOM 673 C CA . LYS A 1 85 ? -15.432 -13.049 -4.428 1.00 87.06 85 LYS A CA 1
ATOM 674 C C . LYS A 1 85 ? -14.270 -13.969 -4.049 1.00 87.06 85 LYS A C 1
ATOM 676 O O . LYS A 1 85 ? -13.119 -13.544 -4.066 1.00 87.06 85 LYS A O 1
ATOM 681 N N . ASP A 1 86 ? -14.582 -15.209 -3.696 1.00 85.19 86 ASP A N 1
ATOM 682 C CA . ASP A 1 86 ? -13.581 -16.232 -3.404 1.00 85.19 86 ASP A CA 1
ATOM 683 C C . ASP A 1 86 ? -13.252 -16.974 -4.700 1.00 85.19 8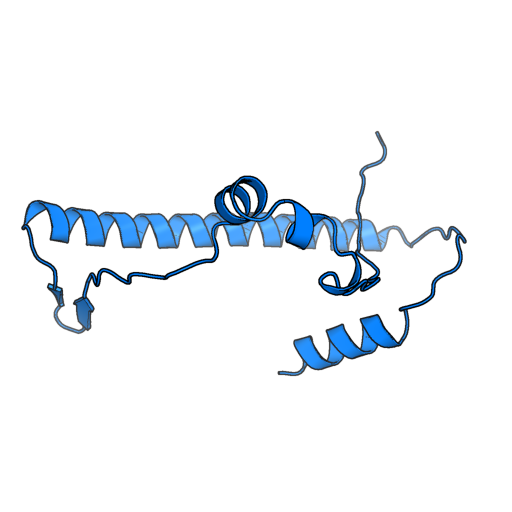6 ASP A C 1
ATOM 685 O O . ASP A 1 86 ? -13.973 -17.879 -5.118 1.00 85.19 86 ASP A O 1
ATOM 689 N N . LEU A 1 87 ? -12.182 -16.537 -5.364 1.00 83.81 87 LEU A N 1
ATOM 690 C CA . LEU A 1 87 ? -11.756 -17.074 -6.658 1.00 83.81 87 LEU A CA 1
ATOM 691 C C . LEU A 1 87 ? -11.466 -18.579 -6.598 1.00 83.81 87 LEU A C 1
ATOM 693 O O . LEU A 1 87 ? -11.735 -19.273 -7.573 1.00 83.81 87 LEU A O 1
ATOM 697 N N . LYS A 1 88 ? -10.994 -19.105 -5.458 1.00 86.00 88 LYS A N 1
ATOM 698 C CA . LYS A 1 88 ? -10.730 -20.544 -5.301 1.00 86.00 88 LYS A CA 1
ATOM 699 C C . LYS A 1 88 ? -12.030 -21.337 -5.338 1.00 86.00 88 LYS A C 1
ATOM 701 O O . LYS A 1 88 ? -12.162 -22.271 -6.119 1.00 86.00 88 LYS A O 1
ATOM 706 N N . LYS A 1 89 ? -13.031 -20.893 -4.575 1.00 88.38 89 LYS A N 1
ATOM 707 C CA . LYS A 1 89 ? -14.362 -21.522 -4.584 1.00 88.38 89 LYS A CA 1
ATOM 708 C C . LYS A 1 89 ? -15.074 -21.373 -5.923 1.00 88.38 89 LYS A C 1
ATOM 710 O O . LYS A 1 89 ? -15.871 -22.235 -6.277 1.00 88.38 89 LYS A O 1
ATOM 715 N N . ILE A 1 90 ? -14.822 -20.286 -6.652 1.00 86.56 90 ILE A N 1
ATOM 716 C CA . ILE A 1 90 ? -15.343 -20.119 -8.013 1.00 86.56 90 ILE A CA 1
ATOM 717 C C . ILE A 1 90 ? -14.677 -21.130 -8.949 1.00 86.56 90 ILE A C 1
ATOM 719 O O . ILE A 1 90 ? -15.394 -21.794 -9.683 1.00 86.56 90 ILE A O 1
ATOM 723 N N . ALA A 1 91 ? -13.357 -21.315 -8.876 1.00 85.50 91 ALA A N 1
ATOM 724 C CA . ALA A 1 91 ? -12.653 -22.310 -9.686 1.00 85.50 91 ALA A CA 1
ATOM 725 C C . ALA A 1 91 ? -13.109 -23.751 -9.391 1.00 85.50 91 ALA A C 1
ATOM 727 O O . ALA A 1 91 ? -13.258 -24.544 -10.313 1.00 85.50 91 ALA A O 1
ATOM 728 N N . GLU A 1 92 ? -13.378 -24.079 -8.123 1.00 88.44 92 GLU A N 1
ATOM 729 C CA . GLU A 1 92 ? -13.885 -25.398 -7.717 1.00 88.44 92 GLU A CA 1
ATOM 730 C C . GLU A 1 92 ? -15.320 -25.660 -8.200 1.00 88.44 92 GLU A C 1
ATOM 732 O O . GLU A 1 92 ? -15.633 -26.765 -8.635 1.00 88.44 92 GLU A O 1
ATOM 737 N N . LYS A 1 93 ? -16.213 -24.664 -8.099 1.00 89.25 93 LYS A N 1
ATOM 738 C CA . LYS A 1 93 ? -17.646 -24.832 -8.408 1.00 89.25 93 LYS A CA 1
ATOM 739 C C . LYS A 1 93 ? -18.006 -24.558 -9.864 1.00 89.25 93 LYS A C 1
ATOM 741 O O . LYS A 1 93 ? -18.989 -25.103 -10.352 1.00 89.25 93 LYS A O 1
ATOM 746 N N . TYR A 1 94 ? -17.244 -23.693 -10.522 1.00 88.12 94 TYR A N 1
ATOM 747 C CA . TYR A 1 94 ? -17.480 -23.221 -11.883 1.00 88.12 94 TYR A CA 1
ATOM 748 C C . TYR A 1 94 ? -16.160 -23.229 -12.672 1.00 88.12 94 TYR A C 1
ATOM 750 O O . TYR A 1 94 ? -15.683 -22.171 -13.093 1.00 88.12 94 TYR A O 1
ATOM 758 N N . PRO A 1 95 ? -15.537 -24.406 -12.869 1.00 84.75 95 PRO A N 1
ATOM 759 C CA . PRO A 1 95 ? -14.275 -24.506 -13.600 1.00 84.75 95 PRO A CA 1
ATOM 760 C C . PRO A 1 95 ? -14.416 -24.039 -15.052 1.00 84.75 95 PRO A C 1
ATOM 762 O O . PRO A 1 95 ? -13.465 -23.505 -15.611 1.00 84.75 95 PRO A O 1
ATOM 765 N N . ASP A 1 96 ? -15.602 -24.190 -15.642 1.00 86.50 96 ASP A N 1
ATOM 766 C CA . ASP A 1 96 ? -15.872 -23.782 -17.022 1.00 86.50 96 ASP A CA 1
ATOM 767 C C . ASP A 1 96 ? -15.845 -22.258 -17.184 1.00 86.50 96 ASP A C 1
ATOM 769 O O . ASP A 1 96 ? -15.340 -21.764 -18.182 1.00 86.50 96 ASP A O 1
ATOM 773 N N . VAL A 1 97 ? -16.266 -21.508 -16.158 1.00 83.06 97 VAL A N 1
ATOM 774 C CA . VAL A 1 97 ? -16.186 -20.037 -16.149 1.00 83.06 97 VAL A CA 1
ATOM 775 C C . VAL A 1 97 ? -14.732 -19.568 -16.102 1.00 83.06 97 VAL A C 1
ATOM 777 O O . VAL A 1 97 ? -14.392 -18.582 -16.733 1.00 83.06 97 VAL A O 1
ATOM 780 N N . MET A 1 98 ? -13.847 -20.273 -15.391 1.00 81.94 98 MET A N 1
ATOM 781 C CA . MET A 1 98 ? -12.416 -19.926 -15.360 1.00 81.94 98 MET A CA 1
ATOM 782 C C . MET A 1 98 ? -11.684 -20.253 -16.667 1.00 81.94 98 MET A C 1
ATOM 784 O O . MET A 1 98 ? -10.605 -19.719 -16.905 1.00 81.94 98 MET A O 1
ATOM 788 N N . LYS A 1 99 ? -12.231 -21.163 -17.479 1.00 80.31 99 LYS A N 1
ATOM 789 C CA . LYS A 1 99 ? -11.691 -21.510 -18.802 1.00 80.31 99 LYS A CA 1
ATOM 790 C C . LYS A 1 99 ? -12.199 -20.587 -19.902 1.00 80.31 99 LYS A C 1
ATOM 792 O O . LYS A 1 99 ? -11.658 -20.621 -21.000 1.00 80.31 99 LYS A O 1
ATOM 797 N N . ASP A 1 100 ? -13.246 -19.825 -19.620 1.00 86.56 100 ASP A N 1
ATOM 798 C CA . ASP A 1 100 ? -13.792 -18.855 -20.546 1.00 86.56 100 ASP A CA 1
ATOM 799 C C . ASP A 1 100 ? -12.810 -17.684 -20.673 1.00 86.56 100 ASP A C 1
ATOM 801 O O . ASP A 1 100 ? -12.575 -16.945 -19.722 1.00 86.56 100 ASP A O 1
ATOM 805 N N . GLU A 1 101 ? -12.173 -17.529 -21.829 1.00 78.31 101 GLU A N 1
ATOM 806 C CA . GLU A 1 101 ? -11.251 -16.414 -22.046 1.00 78.31 101 GLU A CA 1
ATOM 807 C C . GLU A 1 101 ? -11.994 -15.068 -22.132 1.00 78.31 101 GLU A C 1
ATOM 809 O O . GLU A 1 101 ? -11.399 -14.030 -21.839 1.00 78.31 101 GLU A O 1
ATOM 814 N N . GLU A 1 102 ? -13.302 -15.060 -22.431 1.00 81.25 102 GLU A N 1
ATOM 815 C CA . GLU A 1 102 ? -14.100 -13.835 -22.586 1.00 81.25 102 GLU A CA 1
ATOM 816 C C . GLU A 1 102 ? -14.299 -13.076 -21.267 1.00 81.25 102 GLU A C 1
ATOM 818 O O . GLU A 1 102 ? -14.562 -11.870 -21.269 1.00 81.25 102 GLU A O 1
ATOM 823 N N . ILE A 1 103 ? -14.136 -13.742 -20.117 1.00 83.31 103 ILE A N 1
ATOM 824 C CA . ILE A 1 103 ? -14.236 -13.076 -18.810 1.00 83.31 103 ILE A CA 1
ATOM 825 C C . ILE A 1 103 ? -12.958 -12.319 -18.426 1.00 83.31 103 ILE A C 1
ATOM 827 O O . ILE A 1 103 ? -12.956 -11.577 -17.437 1.00 83.31 103 ILE A O 1
ATOM 831 N N . TYR A 1 104 ? -11.869 -12.509 -19.176 1.00 81.38 104 TYR A N 1
ATOM 832 C CA . TYR A 1 104 ? -10.587 -11.868 -18.927 1.00 81.38 104 TYR A CA 1
ATOM 833 C C . TYR A 1 104 ? -10.378 -10.708 -19.897 1.00 81.38 104 TYR A C 1
ATOM 835 O O . TYR A 1 104 ? -10.201 -10.878 -21.098 1.00 81.38 104 TYR A O 1
ATOM 843 N N . SER A 1 105 ? -10.311 -9.493 -19.359 1.00 82.56 105 SER A N 1
ATOM 844 C CA . SER A 1 105 ? -9.821 -8.350 -20.124 1.00 82.56 105 SER A CA 1
ATOM 845 C C . SER A 1 105 ? -8.292 -8.375 -20.154 1.00 82.56 105 SER A C 1
ATOM 847 O O . SER A 1 105 ? -7.652 -8.235 -19.105 1.00 82.56 105 SER A O 1
ATOM 849 N N . LEU A 1 106 ? -7.700 -8.506 -21.339 1.00 80.44 106 LEU A N 1
ATOM 850 C CA . LEU A 1 106 ? -6.267 -8.294 -21.520 1.00 80.44 106 LEU A CA 1
ATOM 851 C C . LEU A 1 106 ? -5.969 -6.791 -21.495 1.00 80.44 106 LEU A C 1
ATOM 853 O O . LEU A 1 106 ? -6.551 -6.015 -22.248 1.00 80.44 106 LEU A O 1
ATOM 857 N N . SER A 1 107 ? -5.050 -6.380 -20.625 1.00 81.06 107 SER A N 1
ATOM 858 C CA . SER A 1 107 ? -4.534 -5.012 -20.583 1.00 81.06 107 SER A CA 1
ATOM 859 C C . SER A 1 107 ? -3.016 -5.044 -20.461 1.00 81.06 107 SER A C 1
ATOM 861 O O . SER A 1 107 ? -2.490 -5.661 -19.530 1.00 81.06 107 SER A O 1
ATOM 863 N N . THR A 1 108 ? -2.315 -4.363 -21.361 1.00 78.94 108 THR A N 1
ATOM 864 C CA . THR A 1 108 ? -0.860 -4.188 -21.309 1.00 78.94 108 THR A CA 1
ATOM 865 C C . THR A 1 108 ? -0.516 -2.848 -20.659 1.00 78.94 108 THR A C 1
ATOM 867 O O . THR A 1 108 ? -1.205 -1.846 -20.839 1.00 78.94 108 THR A O 1
ATOM 870 N N . SER A 1 109 ? 0.530 -2.827 -19.830 1.00 81.00 109 SER A N 1
ATOM 871 C CA . SER A 1 109 ? 1.004 -1.603 -19.175 1.00 81.00 109 SER A CA 1
ATOM 872 C C . SER A 1 109 ? 2.502 -1.691 -18.913 1.00 81.00 109 SER A C 1
ATOM 874 O O . SER A 1 109 ? 2.944 -2.662 -18.290 1.00 81.00 109 SER A O 1
ATOM 876 N N . ASN A 1 110 ? 3.258 -0.662 -19.291 1.00 85.00 110 ASN A N 1
ATOM 877 C CA . ASN A 1 110 ? 4.681 -0.580 -18.974 1.00 85.00 110 ASN A CA 1
ATOM 878 C C . ASN A 1 110 ? 4.882 -0.341 -17.473 1.00 85.00 110 ASN A C 1
ATOM 880 O O . ASN A 1 110 ? 4.202 0.481 -16.853 1.00 85.00 110 ASN A O 1
ATOM 884 N N . ARG A 1 111 ? 5.804 -1.095 -16.868 1.00 85.06 111 ARG A N 1
ATOM 885 C CA . ARG A 1 111 ? 6.147 -0.990 -15.445 1.00 85.06 111 ARG A CA 1
ATOM 886 C C . ARG A 1 111 ? 7.640 -0.763 -15.303 1.00 85.06 111 ARG A C 1
ATOM 888 O O . ARG A 1 111 ? 8.431 -1.463 -15.924 1.00 85.06 111 ARG A O 1
ATOM 895 N N . LEU A 1 112 ? 8.011 0.179 -14.441 1.00 87.81 112 LEU A N 1
ATOM 896 C CA . LEU A 1 112 ? 9.404 0.370 -14.057 1.00 87.81 112 LEU A CA 1
ATOM 897 C C . LEU A 1 112 ? 9.864 -0.834 -13.230 1.00 87.81 112 LEU A C 1
ATOM 899 O O . LEU A 1 112 ? 9.307 -1.107 -12.165 1.00 87.81 112 LEU A O 1
ATOM 903 N N . VAL A 1 113 ? 10.880 -1.534 -13.727 1.00 89.56 113 VAL A N 1
ATOM 904 C CA . VAL A 1 113 ? 11.560 -2.638 -13.048 1.00 89.56 113 VAL A CA 1
ATOM 905 C C . VAL A 1 113 ? 13.015 -2.225 -12.882 1.00 89.56 113 VAL A C 1
ATOM 907 O O . VAL A 1 113 ? 13.688 -1.960 -13.869 1.00 89.56 113 VAL A O 1
ATOM 910 N N . ILE A 1 114 ? 13.478 -2.140 -11.637 1.00 90.44 114 ILE A N 1
ATOM 911 C CA . ILE A 1 114 ? 14.852 -1.755 -11.297 1.00 90.44 114 ILE A CA 1
ATOM 912 C C . ILE A 1 114 ? 15.560 -3.008 -10.787 1.00 90.44 114 ILE A C 1
ATOM 914 O O . ILE A 1 114 ? 14.994 -3.745 -9.976 1.00 90.44 114 ILE A O 1
ATOM 918 N N . LYS A 1 115 ? 16.759 -3.271 -11.305 1.00 89.88 115 LYS A N 1
ATOM 919 C CA . LYS A 1 115 ? 17.636 -4.363 -10.879 1.00 89.88 115 LYS A CA 1
ATOM 920 C C . LYS A 1 115 ? 19.024 -3.789 -10.648 1.00 89.88 115 LYS A C 1
ATOM 922 O O . LYS A 1 115 ? 19.523 -3.073 -11.509 1.00 89.88 115 LYS A O 1
ATOM 927 N N . GLU A 1 116 ? 19.628 -4.131 -9.520 1.00 83.94 116 GLU A N 1
ATOM 928 C CA . GLU A 1 116 ? 21.041 -3.858 -9.278 1.00 83.94 116 GLU A CA 1
ATOM 929 C C . GLU A 1 116 ? 21.898 -4.802 -10.124 1.00 83.94 116 GLU A C 1
ATOM 931 O O . GLU A 1 116 ? 21.569 -5.981 -10.293 1.00 83.94 116 GLU A O 1
ATOM 936 N N . ILE A 1 117 ? 22.993 -4.275 -10.662 1.00 82.56 117 ILE A N 1
ATOM 937 C CA . ILE A 1 117 ? 24.007 -5.070 -11.348 1.00 82.56 117 ILE A CA 1
ATOM 938 C C . ILE A 1 117 ? 25.020 -5.483 -10.274 1.00 82.56 117 ILE A C 1
ATOM 940 O O . ILE A 1 117 ? 25.661 -4.617 -9.682 1.00 82.56 117 ILE A O 1
ATOM 944 N N . GLN A 1 118 ? 25.098 -6.787 -9.990 1.00 55.88 118 GLN A N 1
ATOM 945 C CA . GLN A 1 118 ? 26.094 -7.387 -9.092 1.00 55.88 118 GLN A CA 1
ATOM 946 C C . GLN A 1 118 ? 27.376 -7.744 -9.839 1.00 55.88 118 GLN A C 1
ATOM 948 O O . GLN A 1 118 ? 27.263 -8.205 -10.999 1.00 55.88 118 GLN A O 1
#

Secondary structure (DSSP, 8-state):
-HHHHHHHHHHHHTSS--S---PPPTHHHHHHHHHHHHHHHHHHHHHHHHHHHHHHHHHHHHTT-SEEEETTEEEE----------HHHHHHH-HHHHH-GGG---------------

Foldseek 3Di:
DVVVVVVVVCFVVPVDDDPDDDDDDPVVVVVVVVVVVVVVVVVVVVVVVVVVVVVVVVVCVVVVHQWDDDPVDIDGNDDDDDDDDDVVVCCVPPVVVVVPCVVDDDDGTDDDDDDDDD

Radius of gyration: 23.55 Å; chains: 1; bounding box: 44×42×57 Å

Sequence (118 aa):
DGSKATSDFLKERYSELDSTEIMLHADYDVLLDQKEELLKNKKELENSIRQIDNQIIQELGIKNASTGITPNRVICLKSIVSKRKDLKKIAEKYPDVMKDEEIYSLSTSNRLVIKEIQ